Protein AF-A0AB34S5K3-F1 (afdb_monomer_lite)

Radius of gyration: 15.19 Å; chains: 1; bounding box: 23×39×38 Å

Structure (mmCIF, N/CA/C/O backbone):
data_AF-A0AB34S5K3-F1
#
_entry.id   AF-A0AB34S5K3-F1
#
loop_
_atom_site.group_PDB
_atom_site.id
_atom_site.type_symbol
_atom_site.label_atom_id
_atom_site.label_alt_id
_atom_site.label_comp_id
_atom_site.label_asym_id
_atom_site.label_entity_id
_atom_site.label_seq_id
_atom_site.pdbx_PDB_ins_code
_atom_site.Cartn_x
_atom_site.Cartn_y
_atom_site.Cartn_z
_atom_site.occupancy
_atom_site.B_iso_or_equiv
_atom_site.auth_seq_id
_atom_site.auth_comp_id
_atom_site.auth_asym_id
_atom_site.auth_atom_id
_atom_site.pdbx_PDB_model_num
ATOM 1 N N . MET A 1 1 ? 2.950 -24.313 -4.243 1.00 61.44 1 MET A N 1
ATOM 2 C CA . MET A 1 1 ? 2.898 -22.884 -4.616 1.00 61.44 1 MET A CA 1
ATOM 3 C C . MET A 1 1 ? 4.207 -22.517 -5.295 1.00 61.44 1 MET A C 1
ATOM 5 O O . MET A 1 1 ? 5.244 -22.607 -4.656 1.00 61.44 1 MET A O 1
ATOM 9 N N . SER A 1 2 ? 4.178 -22.219 -6.596 1.00 85.69 2 SER A N 1
ATOM 10 C CA . SER A 1 2 ? 5.372 -21.848 -7.377 1.00 85.69 2 SER A CA 1
ATOM 11 C C . SER A 1 2 ? 5.706 -20.364 -7.184 1.00 85.69 2 SER A C 1
ATOM 13 O O . SER A 1 2 ? 4.813 -19.576 -6.879 1.00 85.69 2 SER A O 1
ATOM 15 N N . LEU A 1 3 ? 6.962 -19.967 -7.402 1.00 86.00 3 LEU A N 1
ATOM 16 C CA . LEU A 1 3 ? 7.429 -18.574 -7.338 1.00 86.00 3 LEU A CA 1
ATOM 17 C C . LEU A 1 3 ? 6.541 -17.618 -8.162 1.00 86.00 3 LEU A C 1
ATOM 19 O O . LEU A 1 3 ? 6.229 -16.519 -7.713 1.00 86.00 3 LEU A O 1
ATOM 23 N N . TYR A 1 4 ? 6.027 -18.080 -9.307 1.00 89.50 4 TYR A N 1
ATOM 24 C CA . TYR A 1 4 ? 5.097 -17.318 -10.148 1.00 89.50 4 TYR A CA 1
ATOM 25 C C . TYR A 1 4 ? 3.758 -16.992 -9.470 1.00 89.50 4 TYR A C 1
ATOM 27 O O . TYR A 1 4 ? 3.173 -15.953 -9.753 1.00 89.50 4 TYR A O 1
ATOM 35 N N . HIS A 1 5 ? 3.273 -17.845 -8.562 1.00 90.75 5 HIS A N 1
ATOM 36 C CA . HIS A 1 5 ? 2.034 -17.574 -7.825 1.00 90.75 5 HIS A CA 1
ATOM 37 C C . HIS A 1 5 ? 2.236 -16.450 -6.804 1.00 90.75 5 HIS A C 1
ATOM 39 O O . HIS A 1 5 ? 1.402 -15.556 -6.709 1.00 90.75 5 HIS A O 1
ATOM 45 N N . TYR A 1 6 ? 3.361 -16.455 -6.082 1.00 88.75 6 TYR A N 1
ATOM 46 C CA . TYR A 1 6 ? 3.698 -15.375 -5.148 1.00 88.75 6 TYR A CA 1
ATOM 47 C C . TYR A 1 6 ? 3.900 -14.045 -5.873 1.00 88.75 6 TYR A C 1
ATOM 49 O O . TYR A 1 6 ? 3.406 -13.016 -5.417 1.00 88.75 6 TYR A O 1
ATOM 57 N N . LEU A 1 7 ? 4.554 -14.078 -7.038 1.00 92.00 7 LEU A N 1
ATOM 58 C CA . LEU A 1 7 ? 4.717 -12.900 -7.884 1.00 92.00 7 LEU A CA 1
ATOM 59 C C . LEU A 1 7 ? 3.364 -12.354 -8.365 1.00 92.00 7 LEU A C 1
ATOM 61 O O . LEU A 1 7 ? 3.133 -11.151 -8.291 1.00 92.00 7 LEU A O 1
ATOM 65 N N . ALA A 1 8 ? 2.450 -13.227 -8.800 1.00 93.75 8 ALA A N 1
ATOM 66 C CA . ALA A 1 8 ? 1.115 -12.822 -9.237 1.00 93.75 8 ALA A CA 1
ATOM 67 C C . ALA A 1 8 ? 0.309 -12.157 -8.109 1.00 93.75 8 ALA A C 1
ATOM 69 O O . ALA A 1 8 ? -0.307 -11.118 -8.334 1.00 93.75 8 ALA A O 1
ATOM 70 N N . ILE A 1 9 ? 0.358 -12.709 -6.891 1.00 93.00 9 ILE A N 1
ATOM 71 C CA . ILE A 1 9 ? -0.287 -12.110 -5.710 1.00 93.00 9 ILE A CA 1
ATOM 72 C C . ILE A 1 9 ? 0.322 -10.740 -5.405 1.00 93.00 9 ILE A C 1
ATOM 74 O O . ILE A 1 9 ? -0.409 -9.784 -5.156 1.00 93.00 9 ILE A O 1
ATOM 78 N N . TYR A 1 10 ? 1.651 -10.632 -5.461 1.00 92.38 10 TYR A N 1
ATOM 79 C CA . TYR A 1 10 ? 2.343 -9.375 -5.203 1.00 92.38 10 TYR A CA 1
ATOM 80 C C . TYR A 1 10 ? 1.954 -8.277 -6.196 1.00 92.38 10 TYR A C 1
ATOM 82 O O . TYR A 1 10 ? 1.635 -7.164 -5.780 1.00 92.38 10 TYR A O 1
ATOM 90 N N . ILE A 1 11 ? 1.909 -8.606 -7.490 1.00 94.56 11 ILE A N 1
ATOM 91 C CA . ILE A 1 11 ? 1.490 -7.678 -8.548 1.00 94.56 11 ILE A CA 1
ATOM 92 C C . ILE A 1 11 ? 0.017 -7.290 -8.381 1.00 94.56 11 ILE A C 1
ATOM 94 O O . ILE A 1 11 ? -0.319 -6.111 -8.476 1.00 94.56 11 ILE A O 1
ATOM 98 N N . ALA A 1 12 ? -0.866 -8.252 -8.103 1.00 96.00 12 ALA A N 1
ATOM 99 C CA . ALA A 1 12 ? -2.287 -7.975 -7.914 1.00 96.00 12 ALA A CA 1
ATOM 100 C C . ALA A 1 12 ? -2.537 -7.039 -6.719 1.00 96.00 12 ALA A C 1
ATOM 102 O O . ALA A 1 12 ? -3.300 -6.081 -6.842 1.00 96.00 12 ALA A O 1
ATOM 103 N N . GLY A 1 13 ? -1.862 -7.277 -5.589 1.00 94.81 13 GLY A N 1
ATOM 104 C CA . GLY A 1 13 ? -1.950 -6.416 -4.409 1.00 94.81 13 GLY A CA 1
ATOM 105 C C . GLY A 1 13 ? -1.398 -5.013 -4.660 1.00 94.81 13 GLY A C 1
ATOM 106 O O . GLY A 1 13 ? -2.038 -4.033 -4.281 1.00 94.81 13 GLY A O 1
ATOM 107 N N . PHE A 1 14 ? -0.282 -4.905 -5.387 1.00 96.06 14 PHE A N 1
ATOM 108 C CA . PHE A 1 14 ? 0.274 -3.619 -5.806 1.00 96.06 14 PHE A CA 1
ATOM 109 C C . PHE A 1 14 ? -0.727 -2.817 -6.648 1.00 96.06 14 PHE A C 1
ATOM 111 O O . PHE A 1 14 ? -1.004 -1.662 -6.336 1.00 96.06 14 PHE A O 1
ATOM 118 N N . ILE A 1 15 ? -1.312 -3.433 -7.684 1.00 96.75 15 ILE A N 1
ATOM 119 C CA . ILE A 1 15 ? -2.288 -2.773 -8.567 1.00 96.75 15 ILE A CA 1
ATOM 120 C C . ILE A 1 15 ? -3.520 -2.326 -7.774 1.00 96.75 15 ILE A C 1
ATOM 122 O O . ILE A 1 15 ? -4.004 -1.209 -7.966 1.00 96.75 15 ILE A O 1
ATOM 126 N N . ALA A 1 16 ? -4.024 -3.180 -6.880 1.00 95.56 16 ALA A N 1
ATOM 127 C CA . ALA A 1 16 ? -5.172 -2.856 -6.044 1.00 95.56 16 ALA A CA 1
ATOM 128 C C . ALA A 1 16 ? -4.880 -1.665 -5.120 1.00 95.56 16 ALA A C 1
ATOM 130 O O . ALA A 1 16 ? -5.665 -0.718 -5.089 1.00 95.56 16 ALA A O 1
ATOM 131 N N . MET A 1 17 ? -3.744 -1.679 -4.415 1.00 95.38 17 MET A N 1
ATOM 132 C CA . MET A 1 17 ? -3.346 -0.593 -3.517 1.00 95.38 17 MET A CA 1
ATOM 133 C C . MET A 1 17 ? -3.151 0.720 -4.282 1.00 95.38 17 MET A C 1
ATOM 135 O O . MET A 1 17 ? -3.694 1.747 -3.882 1.00 95.38 17 MET A O 1
ATOM 139 N N . PHE A 1 18 ? -2.475 0.671 -5.431 1.00 94.69 18 PHE A N 1
ATOM 140 C CA . PHE A 1 18 ? -2.264 1.834 -6.291 1.00 94.69 18 PHE A CA 1
ATOM 141 C C . PHE A 1 18 ? -3.592 2.451 -6.742 1.00 94.69 18 PHE A C 1
ATOM 143 O O . PHE A 1 18 ? -3.804 3.656 -6.616 1.00 94.69 18 PHE A O 1
ATOM 150 N N . ALA A 1 19 ? -4.527 1.624 -7.216 1.00 95.06 19 ALA A N 1
ATOM 151 C CA . ALA A 1 19 ? -5.845 2.089 -7.634 1.00 95.06 19 ALA A CA 1
ATOM 152 C C . ALA A 1 19 ? -6.655 2.687 -6.470 1.00 95.06 19 ALA A C 1
ATOM 154 O O . ALA A 1 19 ? -7.378 3.666 -6.669 1.00 95.06 19 ALA A O 1
ATOM 155 N N . LEU A 1 20 ? -6.539 2.118 -5.264 1.00 93.50 20 LEU A N 1
ATOM 156 C CA . LEU A 1 20 ? -7.195 2.639 -4.063 1.00 93.50 20 LEU A CA 1
ATOM 157 C C . LEU A 1 20 ? -6.631 3.996 -3.642 1.00 93.50 20 LEU A C 1
ATOM 159 O O . LEU A 1 20 ? -7.424 4.880 -3.333 1.00 93.50 20 LEU A O 1
ATOM 163 N N . LEU A 1 21 ? -5.310 4.175 -3.678 1.00 92.94 21 LEU A N 1
ATOM 164 C CA . LEU A 1 21 ? -4.650 5.441 -3.346 1.00 92.94 21 LEU A CA 1
ATOM 165 C C . LEU A 1 21 ? -5.015 6.538 -4.349 1.00 92.94 21 LEU A C 1
ATOM 167 O O . LEU A 1 21 ? -5.566 7.558 -3.950 1.00 92.94 21 LEU A O 1
ATOM 171 N N . VAL A 1 22 ? -4.883 6.271 -5.656 1.00 93.31 22 VAL A N 1
ATOM 172 C CA . VAL A 1 22 ? -5.291 7.216 -6.716 1.00 93.31 22 VAL A CA 1
ATOM 173 C C . VAL A 1 22 ? -6.762 7.613 -6.573 1.00 93.31 22 VAL A C 1
ATOM 175 O O . VAL A 1 22 ? -7.138 8.776 -6.743 1.00 93.31 22 VAL A O 1
ATOM 178 N N . ARG A 1 23 ? -7.633 6.641 -6.273 1.00 92.38 23 ARG A N 1
ATOM 179 C CA . ARG A 1 23 ? -9.052 6.918 -6.035 1.00 92.38 23 ARG A CA 1
ATOM 180 C C . ARG A 1 23 ? -9.256 7.722 -4.751 1.00 92.38 23 ARG A C 1
ATOM 182 O O . ARG A 1 23 ? -10.106 8.608 -4.747 1.00 92.38 23 ARG A O 1
ATOM 189 N N . GLY A 1 24 ? -8.518 7.409 -3.691 1.00 89.62 24 GLY A N 1
ATOM 190 C CA . GLY A 1 24 ? -8.549 8.099 -2.405 1.00 89.62 24 GLY A CA 1
ATOM 191 C C . GLY A 1 24 ? -8.190 9.571 -2.550 1.00 89.62 24 GLY A C 1
ATOM 192 O O . GLY A 1 24 ? -8.986 10.418 -2.140 1.00 89.62 24 GLY A O 1
ATOM 193 N N . ASP A 1 25 ? -7.080 9.866 -3.222 1.00 90.19 25 ASP A N 1
ATOM 194 C CA . ASP A 1 25 ? -6.618 11.233 -3.474 1.00 90.19 25 ASP A CA 1
ATOM 195 C C . ASP A 1 25 ? -7.653 12.021 -4.270 1.00 90.19 25 ASP A C 1
ATOM 197 O O . ASP A 1 25 ? -8.039 13.128 -3.893 1.00 90.19 25 ASP A O 1
ATOM 201 N N . ARG A 1 26 ? -8.211 11.403 -5.318 1.00 88.88 26 ARG A N 1
ATOM 202 C CA . ARG A 1 26 ? -9.251 12.026 -6.142 1.00 88.88 26 ARG A CA 1
ATOM 203 C C . ARG A 1 26 ? -10.537 12.320 -5.364 1.00 88.88 26 ARG A C 1
ATOM 205 O O . ARG A 1 26 ? -11.175 13.335 -5.628 1.00 88.88 26 ARG A O 1
ATOM 212 N N . VAL A 1 27 ? -10.951 11.434 -4.456 1.00 91.94 27 VAL A N 1
ATOM 213 C CA . VAL A 1 27 ? -12.175 11.609 -3.650 1.00 91.94 27 VAL A CA 1
ATOM 214 C C . VAL A 1 27 ? -11.993 12.688 -2.583 1.00 91.94 27 VAL A C 1
ATOM 216 O O . VAL A 1 27 ? -12.930 13.442 -2.330 1.00 91.94 27 VAL A O 1
ATO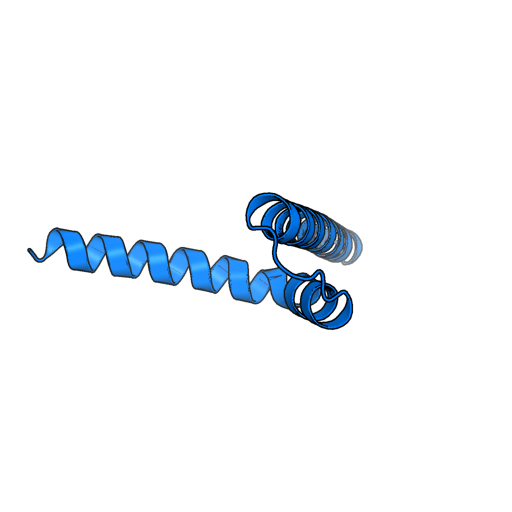M 219 N N . HIS A 1 28 ? -10.806 12.783 -1.985 1.00 88.44 28 HIS A N 1
ATOM 220 C CA . HIS A 1 28 ? -10.513 13.749 -0.922 1.00 88.44 28 HIS A CA 1
ATOM 221 C C . HIS A 1 28 ? -9.926 15.070 -1.441 1.00 88.44 28 HIS A C 1
ATOM 223 O O . HIS A 1 28 ? -9.697 15.981 -0.650 1.00 88.44 28 HIS A O 1
ATOM 229 N N . GLY A 1 29 ? -9.709 15.195 -2.756 1.00 85.50 29 GLY A N 1
ATOM 230 C CA . GLY A 1 29 ? -9.123 16.386 -3.373 1.00 85.50 29 GLY A CA 1
ATOM 231 C C . GLY A 1 29 ? -7.665 16.619 -2.970 1.00 85.50 29 GLY A C 1
ATOM 232 O O . GLY A 1 29 ? -7.229 17.768 -2.937 1.00 85.50 29 GLY A O 1
ATOM 233 N N . LEU A 1 30 ? -6.938 15.553 -2.624 1.00 85.44 30 LEU A N 1
ATOM 234 C CA . LEU A 1 30 ? -5.521 15.623 -2.276 1.00 85.44 30 LEU A CA 1
ATOM 235 C C . LEU A 1 30 ? -4.674 15.798 -3.541 1.00 85.44 30 LEU A C 1
ATOM 237 O O . LEU A 1 30 ? -5.054 15.364 -4.632 1.00 85.44 30 LEU A O 1
ATOM 241 N N . GLU A 1 31 ? -3.522 16.450 -3.392 1.00 86.44 31 GLU A N 1
ATOM 242 C CA . GLU A 1 31 ? -2.536 16.543 -4.463 1.00 86.44 31 GLU A CA 1
ATOM 243 C C . GLU A 1 31 ? -1.948 15.152 -4.714 1.00 86.44 31 GLU A C 1
ATOM 245 O O . GLU A 1 31 ? -1.435 14.5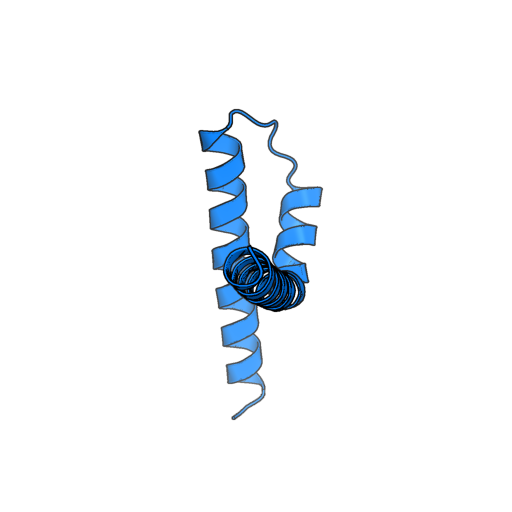10 -3.801 1.00 86.44 31 GLU A O 1
ATOM 250 N N . PHE A 1 32 ? -2.072 14.669 -5.950 1.00 88.19 32 PHE A N 1
ATOM 251 C CA . PHE A 1 32 ? -1.579 13.350 -6.317 1.00 88.19 32 PHE A CA 1
ATOM 252 C C . PHE A 1 32 ? -0.048 13.349 -6.367 1.00 88.19 32 PHE A C 1
ATOM 254 O O . PHE A 1 32 ? 0.543 13.903 -7.298 1.00 88.19 32 PHE A O 1
ATOM 261 N N . ASP A 1 33 ? 0.581 12.673 -5.405 1.00 90.81 33 ASP A N 1
ATOM 262 C CA . ASP A 1 33 ? 2.013 12.384 -5.423 1.00 90.81 33 ASP A CA 1
ATOM 263 C C . ASP A 1 33 ? 2.257 10.948 -5.906 1.00 90.81 33 ASP A C 1
ATOM 265 O O . ASP A 1 33 ? 1.995 9.957 -5.216 1.00 90.81 33 ASP A O 1
ATOM 269 N N . LEU A 1 34 ? 2.789 10.832 -7.125 1.00 89.88 34 LEU A N 1
ATOM 270 C CA . LEU A 1 34 ? 3.119 9.545 -7.727 1.00 89.88 34 LEU A CA 1
ATOM 271 C C . LEU A 1 34 ? 4.204 8.801 -6.939 1.00 89.88 34 LEU A C 1
ATOM 273 O O . LEU A 1 34 ? 4.141 7.573 -6.853 1.00 89.88 34 LEU A O 1
ATOM 277 N N . ALA A 1 35 ? 5.201 9.504 -6.398 1.00 92.00 35 ALA A N 1
ATOM 278 C CA . ALA A 1 35 ? 6.310 8.868 -5.695 1.00 92.00 35 ALA A CA 1
ATOM 279 C C . ALA A 1 35 ? 5.812 8.218 -4.401 1.00 92.00 35 ALA A C 1
ATOM 281 O O . ALA A 1 35 ? 6.076 7.035 -4.168 1.00 92.00 35 ALA A O 1
ATOM 282 N N . ASP A 1 36 ? 5.022 8.955 -3.620 1.00 90.44 36 ASP A N 1
ATOM 283 C CA . ASP A 1 36 ? 4.423 8.439 -2.390 1.00 90.44 36 ASP A CA 1
ATOM 2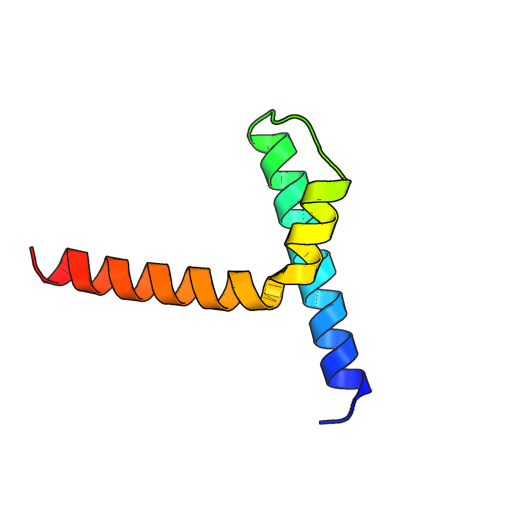84 C C . ASP A 1 36 ? 3.424 7.306 -2.669 1.00 90.44 36 ASP A C 1
ATOM 286 O O . ASP A 1 36 ? 3.476 6.242 -2.042 1.00 90.44 36 ASP A O 1
ATOM 290 N N . THR A 1 37 ? 2.590 7.465 -3.703 1.00 93.12 37 THR A N 1
ATOM 291 C CA . THR A 1 37 ? 1.637 6.429 -4.130 1.00 93.12 37 THR A CA 1
ATOM 292 C C . THR A 1 37 ? 2.349 5.132 -4.511 1.00 93.12 37 THR A C 1
ATOM 294 O O . THR A 1 37 ? 1.914 4.042 -4.125 1.00 93.12 37 THR A O 1
ATOM 297 N N . LEU A 1 38 ? 3.453 5.216 -5.260 1.00 93.81 38 LEU A N 1
ATOM 298 C CA . LEU A 1 38 ? 4.240 4.048 -5.653 1.00 93.81 38 LEU A CA 1
ATOM 299 C C . LEU A 1 38 ? 4.875 3.369 -4.438 1.00 93.81 38 LEU A C 1
ATOM 301 O O . LEU A 1 38 ? 4.747 2.151 -4.303 1.00 93.81 38 LEU A O 1
ATOM 305 N N . ILE A 1 39 ? 5.516 4.132 -3.547 1.00 92.50 39 ILE A N 1
ATOM 306 C CA . ILE A 1 39 ? 6.153 3.598 -2.333 1.00 92.50 39 ILE A CA 1
ATOM 307 C C . ILE A 1 39 ? 5.117 2.878 -1.468 1.00 92.50 39 ILE A C 1
ATOM 309 O O . ILE A 1 39 ? 5.305 1.710 -1.110 1.00 92.50 39 ILE A O 1
ATOM 313 N N . THR A 1 40 ? 3.987 3.531 -1.205 1.00 91.12 40 THR A N 1
ATOM 314 C CA . THR A 1 40 ? 2.891 2.961 -0.417 1.00 91.12 40 THR A CA 1
ATOM 315 C C . THR A 1 40 ? 2.310 1.712 -1.087 1.00 91.12 40 THR A C 1
ATOM 317 O O . THR A 1 40 ? 2.035 0.716 -0.413 1.00 91.12 40 THR A O 1
ATOM 320 N N . SER A 1 41 ? 2.208 1.699 -2.419 1.00 93.56 41 SER A N 1
ATOM 321 C CA . SER A 1 41 ? 1.749 0.526 -3.174 1.00 93.56 41 SER A CA 1
ATOM 322 C C . SER A 1 41 ? 2.729 -0.647 -3.106 1.00 93.56 41 SER A C 1
ATOM 324 O O . SER A 1 41 ? 2.289 -1.787 -3.014 1.00 93.56 41 SER A O 1
ATOM 326 N N . PHE A 1 42 ? 4.047 -0.424 -3.093 1.00 93.19 42 PHE A N 1
ATOM 327 C CA . PHE A 1 42 ? 5.031 -1.505 -2.892 1.00 93.19 42 PHE A CA 1
ATOM 32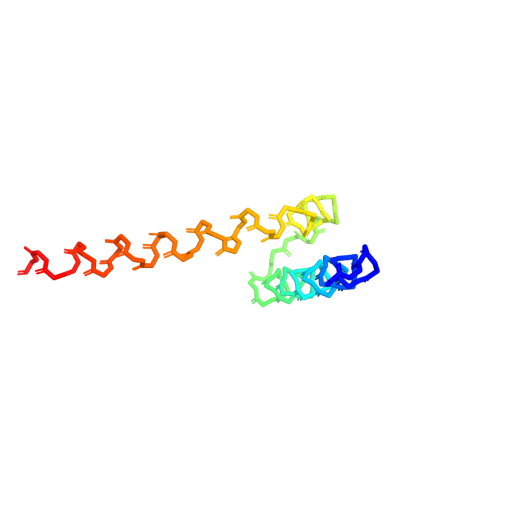8 C C . PHE A 1 42 ? 4.982 -2.091 -1.477 1.00 93.19 42 PHE A C 1
ATOM 330 O O . PHE A 1 42 ? 5.209 -3.290 -1.278 1.00 93.19 42 PHE A O 1
ATOM 337 N N . LEU A 1 43 ? 4.644 -1.256 -0.498 1.00 93.88 43 LEU A N 1
ATOM 338 C CA . LEU A 1 43 ? 4.490 -1.632 0.903 1.00 93.88 43 LEU A CA 1
ATOM 339 C C . LEU A 1 43 ? 3.100 -2.209 1.228 1.00 93.88 43 LEU A C 1
ATOM 341 O O . LEU A 1 43 ? 2.813 -2.478 2.396 1.00 93.88 43 LEU A O 1
ATOM 345 N N . TRP A 1 44 ? 2.252 -2.473 0.225 1.00 94.25 44 TRP A N 1
ATOM 346 C CA . TRP A 1 44 ? 0.899 -3.009 0.420 1.00 94.25 44 TRP A CA 1
ATOM 347 C C . TRP A 1 44 ? 0.807 -4.222 1.371 1.00 94.25 44 TRP A C 1
ATOM 349 O O . TRP A 1 44 ? -0.157 -4.262 2.144 1.00 94.25 44 TRP A O 1
ATOM 359 N N . PRO A 1 45 ? 1.759 -5.188 1.418 1.00 92.81 45 PRO A N 1
ATOM 360 C CA . PRO A 1 45 ? 1.639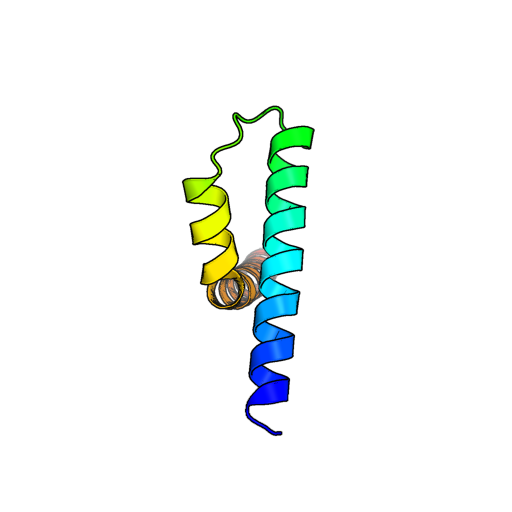 -6.322 2.332 1.00 92.81 45 PRO A CA 1
ATOM 361 C C . PRO A 1 45 ? 1.768 -5.886 3.793 1.00 92.81 45 PRO A C 1
ATOM 363 O O . PRO A 1 45 ? 1.050 -6.391 4.653 1.00 92.81 45 PRO A O 1
ATOM 366 N N . PHE A 1 46 ? 2.652 -4.921 4.069 1.00 93.44 46 PHE A N 1
ATOM 367 C CA . PHE A 1 46 ? 2.830 -4.358 5.403 1.00 93.44 46 PHE A CA 1
ATOM 368 C C . PHE A 1 46 ? 1.553 -3.650 5.857 1.00 93.44 46 PHE A C 1
ATOM 370 O O . PHE A 1 46 ? 1.040 -3.945 6.935 1.00 93.44 46 PHE A O 1
ATOM 377 N N . TYR A 1 47 ? 0.993 -2.785 5.007 1.00 89.19 47 TYR A N 1
ATOM 378 C CA . TYR A 1 47 ? -0.248 -2.078 5.324 1.00 89.19 47 TYR A CA 1
ATOM 379 C C . TYR A 1 47 ? -1.437 -3.024 5.487 1.00 89.19 47 TYR A C 1
ATOM 381 O O . TYR A 1 47 ? -2.235 -2.835 6.398 1.00 89.19 47 TYR A O 1
ATOM 389 N N . SER A 1 48 ? -1.521 -4.084 4.681 1.00 89.56 48 SER A N 1
ATOM 390 C CA . SER A 1 48 ? -2.574 -5.099 4.815 1.00 89.56 48 SER A CA 1
ATOM 391 C C . SER A 1 48 ? -2.559 -5.751 6.199 1.00 89.56 48 SER A C 1
ATOM 393 O O . SER A 1 48 ? -3.608 -5.921 6.815 1.00 89.56 48 SER A O 1
ATOM 395 N N . VAL A 1 49 ? -1.371 -6.070 6.723 1.00 93.69 49 VAL A N 1
ATOM 396 C CA . VAL A 1 49 ? -1.220 -6.614 8.081 1.00 93.69 49 VAL A CA 1
ATOM 397 C C . VAL A 1 49 ? -1.495 -5.543 9.138 1.00 93.69 49 VAL A C 1
ATOM 399 O O . VAL A 1 49 ? -2.215 -5.805 10.100 1.00 93.69 49 VAL A O 1
ATOM 402 N N . ALA A 1 50 ? -0.960 -4.332 8.962 1.00 92.31 50 ALA A N 1
ATOM 403 C CA . ALA A 1 50 ? -1.131 -3.239 9.914 1.00 92.31 50 ALA A CA 1
ATOM 404 C C . ALA A 1 50 ? -2.609 -2.859 10.104 1.00 92.31 50 ALA A C 1
ATOM 406 O O . ALA A 1 50 ? -3.050 -2.717 11.242 1.00 92.31 50 ALA A O 1
ATOM 407 N N . ILE A 1 51 ? -3.383 -2.764 9.017 1.00 91.00 51 ILE A N 1
ATOM 408 C CA . ILE A 1 51 ? -4.823 -2.465 9.052 1.00 91.00 51 ILE A CA 1
ATOM 409 C C . ILE A 1 51 ? -5.572 -3.526 9.865 1.00 91.00 51 ILE A C 1
ATOM 411 O O . ILE A 1 51 ? -6.342 -3.176 10.757 1.00 91.00 51 ILE A O 1
ATOM 415 N N . ILE A 1 52 ? -5.297 -4.813 9.627 1.00 92.75 52 ILE A N 1
ATOM 416 C CA . ILE A 1 52 ? -5.918 -5.910 10.384 1.00 92.75 52 ILE A CA 1
ATOM 417 C C . ILE A 1 52 ? -5.563 -5.813 11.875 1.00 92.75 52 ILE A C 1
ATOM 419 O O . ILE A 1 52 ? -6.436 -5.953 12.731 1.00 92.75 52 ILE A O 1
ATOM 423 N N . CYS A 1 53 ? -4.296 -5.549 12.206 1.00 94.00 53 CYS A N 1
ATOM 424 C CA . CYS A 1 53 ? -3.862 -5.384 13.594 1.00 94.00 53 CYS A CA 1
ATOM 425 C C . CYS A 1 53 ? -4.566 -4.209 14.288 1.00 94.00 53 CYS A C 1
ATOM 427 O O . CYS A 1 53 ? -4.980 -4.346 15.441 1.00 94.00 53 CYS A O 1
ATOM 429 N N . ILE A 1 54 ? -4.717 -3.076 13.594 1.00 93.12 54 ILE A N 1
ATOM 430 C CA . ILE A 1 54 ? -5.438 -1.903 14.102 1.00 93.12 54 ILE A CA 1
ATOM 431 C C . ILE A 1 54 ? -6.906 -2.256 14.348 1.00 93.12 54 ILE A C 1
ATOM 433 O O . ILE A 1 54 ? -7.408 -1.997 15.438 1.00 93.12 54 ILE A O 1
ATOM 437 N N . GLU A 1 55 ? -7.571 -2.915 13.399 1.00 93.62 55 GLU A N 1
ATOM 438 C CA . GLU A 1 55 ? -8.982 -3.291 13.539 1.00 93.62 55 GLU A CA 1
ATOM 439 C C . GLU A 1 55 ? -9.206 -4.254 14.719 1.00 93.62 55 GLU A C 1
ATOM 441 O O . GLU A 1 55 ? -10.141 -4.087 15.506 1.00 93.62 55 GLU A O 1
ATOM 446 N N . ILE A 1 56 ? -8.317 -5.238 14.896 1.00 93.81 56 ILE A N 1
ATOM 447 C CA . ILE A 1 56 ? -8.349 -6.144 16.053 1.00 93.81 56 ILE A CA 1
ATOM 448 C C . ILE A 1 56 ? -8.181 -5.350 17.353 1.00 93.81 56 ILE A C 1
ATOM 450 O O . ILE A 1 56 ? -8.959 -5.531 18.294 1.00 93.81 56 ILE A O 1
ATOM 454 N N . TYR A 1 57 ? -7.186 -4.464 17.415 1.00 93.75 57 TYR A N 1
ATOM 455 C CA . TYR A 1 57 ? -6.921 -3.640 18.592 1.00 93.75 57 TYR A CA 1
ATOM 456 C C . TYR A 1 57 ? -8.111 -2.738 18.948 1.00 93.75 57 TYR A C 1
ATOM 458 O O . TYR A 1 57 ? -8.512 -2.679 20.114 1.00 93.75 57 TYR A O 1
ATOM 466 N N . GLU A 1 58 ? -8.718 -2.080 17.960 1.00 93.50 58 GLU A N 1
ATOM 467 C CA . GLU A 1 58 ? -9.888 -1.224 18.164 1.00 93.50 58 GLU A CA 1
ATOM 468 C C . GLU A 1 58 ? -11.097 -2.008 18.678 1.00 93.50 58 GLU A C 1
ATOM 470 O O . GLU A 1 58 ? -11.742 -1.561 19.631 1.00 93.50 58 GLU A O 1
ATOM 475 N N . ARG A 1 59 ? -11.360 -3.207 18.140 1.00 91.38 59 ARG A N 1
ATOM 476 C CA . ARG A 1 59 ? -12.424 -4.092 18.652 1.00 91.38 59 ARG A CA 1
ATOM 477 C C . ARG A 1 59 ? -12.199 -4.466 20.118 1.00 91.38 59 ARG A C 1
ATOM 479 O O . ARG A 1 59 ? -13.134 -4.423 20.916 1.00 91.38 59 ARG A O 1
ATOM 486 N N . PHE A 1 60 ? -10.966 -4.796 20.505 1.00 92.44 60 PHE A N 1
ATOM 487 C CA . PHE A 1 60 ? -10.642 -5.076 21.910 1.00 92.44 60 PHE A CA 1
ATOM 488 C C . PHE A 1 60 ? -10.802 -3.849 22.810 1.00 92.44 60 PHE A C 1
ATOM 490 O O . PHE A 1 60 ? -11.264 -3.981 23.945 1.00 92.44 60 PHE A O 1
ATOM 497 N N . LYS A 1 61 ? -10.436 -2.661 22.319 1.00 91.12 61 LYS A N 1
ATOM 498 C CA . LYS A 1 61 ? -10.605 -1.402 23.048 1.00 91.12 61 LYS A CA 1
ATOM 499 C C . LYS A 1 61 ? -12.085 -1.072 23.265 1.00 91.12 61 LYS A C 1
ATOM 501 O O . LYS A 1 61 ? -12.442 -0.691 24.375 1.00 91.12 61 LYS A O 1
ATOM 506 N N . GLN A 1 62 ? -12.929 -1.243 22.246 1.00 82.81 62 GLN A N 1
ATOM 507 C CA . GLN A 1 62 ? -14.377 -1.021 22.345 1.00 82.81 62 GLN A CA 1
ATOM 508 C C . GLN A 1 62 ? -15.045 -1.992 23.327 1.00 82.81 62 GLN A C 1
ATOM 510 O O . GLN A 1 62 ? -15.858 -1.560 24.128 1.00 82.81 62 GLN A O 1
ATOM 515 N N . ASN A 1 63 ? -14.645 -3.269 23.340 1.00 73.88 63 ASN A N 1
ATOM 516 C CA . ASN A 1 63 ? -15.196 -4.278 24.259 1.00 73.88 63 ASN A CA 1
ATOM 517 C C . ASN A 1 63 ? -14.750 -4.123 25.728 1.00 73.88 63 ASN A C 1
ATOM 519 O O . ASN A 1 63 ? -15.223 -4.864 26.589 1.00 73.88 63 ASN A O 1
ATOM 523 N N . ARG A 1 64 ? -13.795 -3.229 26.023 1.00 68.25 64 ARG A N 1
ATOM 524 C CA . ARG A 1 64 ? -13.355 -2.914 27.394 1.00 68.25 64 ARG A CA 1
ATOM 525 C C . ARG A 1 64 ? -14.094 -1.727 28.023 1.00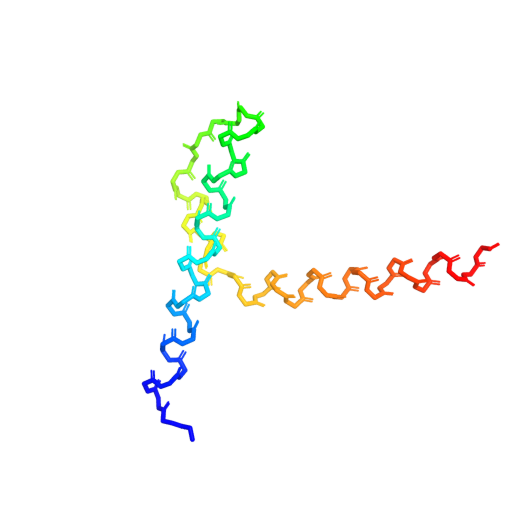 68.25 64 ARG A C 1
ATOM 527 O O . ARG A 1 64 ? -13.864 -1.472 29.205 1.00 68.25 64 ARG A O 1
ATOM 534 N N . HIS A 1 65 ? -14.906 -1.009 27.251 1.00 53.19 65 HIS A N 1
ATOM 535 C CA . HIS A 1 65 ? -15.767 0.078 27.717 1.00 53.19 65 HIS A CA 1
ATOM 536 C C . HIS A 1 65 ? -17.204 -0.410 27.898 1.00 53.19 65 HIS A C 1
ATOM 538 O O . HIS A 1 65 ? -17.877 0.161 28.784 1.00 53.19 65 HIS A O 1
#

Organism: Citrobacter freundii (NCBI:txid546)

pLDDT: mean 90.11, std 7.47, range [53.19, 96.75]

Foldseek 3Di:
DDPVVVVVVQVVQLVVQLVVVVVVCVVVVHDDDPVVSNVVSNCSVVVVVVVVVVVVVVVVVVVVD

Secondary structure (DSSP, 8-state):
--HHHHHHHHHHHHHHHHHHHHHHHHHHT----HHHHHHHHHTHHHHHHHHHHHHHHHHHHHTT-

Sequence (65 aa):
MSLYHYLAIYIAGFIAMFALLVRGDRVHGLEFDLADTLITSFLWPFYSVAIICIEIYERFKQNRH